Protein AF-A0A261UIK7-F1 (afdb_monomer_lite)

Secondary structure (DSSP, 8-state):
-PPPPPPPHHHHHHHHHHTS-BTTB-GGGTTSHHHHHHHHHHHHHHHHHHHHHHHHHHHHTTS----STTHHHHHHHHHHHHH-HHHHHHHHHHHHHHS-----

pLDDT: mean 88.28, std 10.39, range [43.31, 96.88]

Foldseek 3Di:
DDQDDAQDPVNVVVLVVVPPDDPVDDPVNCPDPVNVVSVVNVVSNVVVVLVVLVVCVVCLVVDDQPPDPCNVVNVVSVVVSCPDPSNVVVVVVVCVVPPPDPDD

Radius of gyration: 20.25 Å; chains: 1; bounding box: 41×53×48 Å

Organism: NCBI:txid1416808

Sequence (104 aa):
MPLRPPLTHHDLARIRARYEVTPDRAPCAYQDDIVWRDIIALLHEIKRLRAMLLRAEQLRDRFPKPANCLDHVWEKFQSDLAAEPCVQELGQIKAELTAPRKRK

Structure (mmCIF, N/CA/C/O backbone):
data_AF-A0A261UIK7-F1
#
_entry.id   AF-A0A261UIK7-F1
#
loop_
_atom_site.group_PDB
_atom_site.id
_atom_site.type_symbol
_atom_site.label_atom_id
_atom_site.label_alt_id
_atom_site.label_comp_id
_atom_site.label_asym_id
_atom_site.label_entity_id
_atom_site.label_seq_id
_atom_site.pdbx_PDB_ins_code
_atom_site.Cartn_x
_atom_site.Cartn_y
_atom_site.Cartn_z
_atom_site.occupancy
_atom_site.B_iso_or_equiv
_atom_site.auth_seq_id
_atom_site.auth_comp_id
_atom_site.auth_asym_id
_atom_site.auth_atom_id
_atom_site.pdbx_PDB_model_num
ATOM 1 N N . MET A 1 1 ? -13.859 5.028 -14.345 1.00 43.31 1 MET A N 1
ATOM 2 C CA . MET A 1 1 ? -12.793 4.162 -14.897 1.00 43.31 1 MET A CA 1
ATOM 3 C C . MET A 1 1 ? -12.689 2.922 -14.028 1.00 43.31 1 MET A C 1
ATOM 5 O O . MET A 1 1 ? -12.656 3.092 -12.813 1.00 43.31 1 MET A O 1
ATOM 9 N N . PRO A 1 2 ? -12.679 1.709 -14.600 1.00 60.69 2 PRO A N 1
ATOM 10 C CA . PRO A 1 2 ? -12.462 0.495 -13.820 1.00 60.69 2 PRO A CA 1
ATOM 11 C C . PRO A 1 2 ? -11.099 0.558 -13.117 1.00 60.69 2 PRO A C 1
ATOM 13 O O . PRO A 1 2 ? -10.124 1.067 -13.678 1.00 60.69 2 PRO A O 1
ATOM 16 N N . LEU A 1 3 ? -11.042 0.078 -11.872 1.00 68.06 3 LEU A N 1
ATOM 17 C CA . LEU A 1 3 ? -9.778 -0.092 -11.160 1.00 68.06 3 LEU A CA 1
ATOM 18 C C . LEU A 1 3 ? -8.928 -1.100 -11.940 1.00 68.06 3 LEU A C 1
ATOM 20 O O . LEU A 1 3 ? -9.430 -2.156 -12.326 1.00 68.06 3 LEU A O 1
ATOM 24 N N . ARG A 1 4 ? -7.655 -0.772 -12.192 1.00 82.38 4 ARG A N 1
ATOM 25 C CA . ARG A 1 4 ? -6.728 -1.750 -12.775 1.00 82.38 4 ARG A CA 1
ATOM 26 C C . ARG A 1 4 ? -6.619 -2.953 -11.827 1.00 82.38 4 ARG A C 1
ATOM 28 O O . ARG A 1 4 ? -6.663 -2.747 -10.609 1.00 82.38 4 ARG A O 1
ATOM 35 N N . PRO A 1 5 ? -6.492 -4.179 -12.359 1.00 88.06 5 PRO A N 1
ATOM 36 C CA . PRO A 1 5 ? -6.266 -5.344 -11.516 1.00 88.06 5 PRO A CA 1
ATOM 37 C C . PRO A 1 5 ? -4.967 -5.174 -10.705 1.00 88.06 5 PRO A C 1
ATOM 39 O O . PRO A 1 5 ? -4.057 -4.478 -11.171 1.00 88.06 5 PRO A O 1
ATOM 42 N N . PRO A 1 6 ? -4.876 -5.779 -9.505 1.00 92.75 6 PRO A N 1
ATOM 43 C CA . PRO A 1 6 ? -3.639 -5.804 -8.729 1.00 92.75 6 PRO A CA 1
ATOM 44 C C . PRO A 1 6 ? -2.483 -6.386 -9.541 1.00 92.75 6 PRO A C 1
ATOM 46 O O . PRO A 1 6 ? -2.684 -7.335 -10.303 1.00 92.75 6 PRO A O 1
ATOM 49 N N . LEU A 1 7 ? -1.275 -5.857 -9.341 1.00 95.12 7 LEU A N 1
ATOM 50 C CA . LEU A 1 7 ? -0.079 -6.478 -9.910 1.00 95.12 7 LEU A CA 1
ATOM 51 C C . LEU A 1 7 ? 0.180 -7.828 -9.241 1.00 95.12 7 LEU A C 1
ATOM 53 O O . LEU A 1 7 ? 0.170 -7.946 -8.015 1.00 95.12 7 LEU A O 1
ATOM 57 N N . THR A 1 8 ? 0.433 -8.852 -10.051 1.00 95.75 8 THR A N 1
ATOM 58 C CA . THR A 1 8 ? 0.823 -10.167 -9.541 1.00 95.75 8 THR A CA 1
ATOM 59 C C . THR A 1 8 ? 2.311 -10.196 -9.198 1.00 95.75 8 THR A C 1
ATOM 61 O O . THR A 1 8 ? 3.103 -9.384 -9.681 1.00 95.75 8 THR A O 1
ATOM 64 N N . HIS A 1 9 ? 2.730 -11.196 -8.420 1.00 95.06 9 HIS A N 1
ATOM 65 C CA . HIS A 1 9 ? 4.154 -11.446 -8.182 1.00 95.06 9 HIS A CA 1
ATOM 66 C C . HIS A 1 9 ? 4.930 -11.655 -9.496 1.00 95.06 9 HIS A C 1
ATOM 68 O O . HIS A 1 9 ? 6.062 -11.197 -9.633 1.00 95.06 9 HIS A O 1
ATOM 74 N N . HIS A 1 10 ? 4.309 -12.301 -10.489 1.00 96.12 10 HIS A N 1
ATOM 75 C CA . HIS A 1 10 ? 4.905 -12.481 -11.810 1.00 96.12 10 HIS A CA 1
ATOM 76 C C . HIS A 1 10 ? 5.104 -11.144 -12.541 1.00 96.12 10 HIS A C 1
ATOM 78 O O . HIS A 1 10 ? 6.163 -10.918 -13.126 1.00 96.12 10 HIS A O 1
ATOM 84 N N . ASP A 1 11 ? 4.133 -10.229 -12.465 1.00 94.88 11 ASP A N 1
ATOM 85 C CA . ASP A 1 11 ? 4.265 -8.893 -13.056 1.00 94.88 11 ASP A CA 1
ATOM 86 C C . ASP A 1 11 ? 5.410 -8.105 -12.413 1.00 94.88 11 ASP A C 1
ATOM 88 O O . ASP A 1 11 ? 6.207 -7.502 -13.130 1.00 94.88 11 ASP A O 1
ATOM 92 N N . LEU A 1 12 ? 5.531 -8.157 -11.082 1.00 94.50 12 LEU A N 1
ATOM 93 C CA . LEU A 1 12 ? 6.613 -7.500 -10.341 1.00 94.50 12 LEU A CA 1
ATOM 94 C C . LEU A 1 12 ? 7.986 -8.088 -10.685 1.00 94.50 12 LEU A C 1
ATOM 96 O O . LEU A 1 12 ? 8.929 -7.331 -10.911 1.00 94.50 12 LEU A O 1
ATOM 100 N N . ALA A 1 13 ? 8.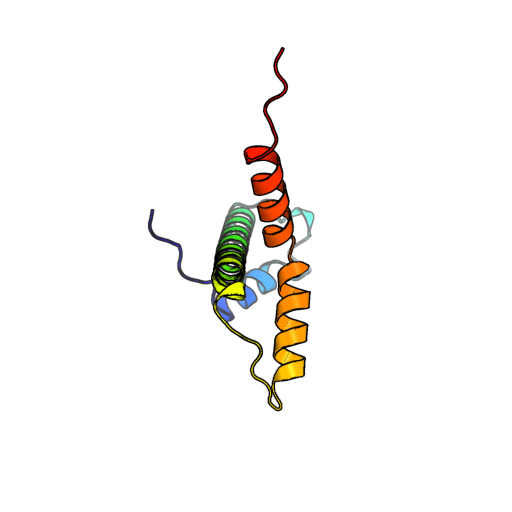098 -9.416 -10.777 1.00 93.94 13 ALA A N 1
ATOM 101 C CA . ALA A 1 13 ? 9.332 -10.082 -11.191 1.00 93.94 13 ALA A CA 1
ATOM 102 C C . ALA A 1 13 ? 9.741 -9.670 -12.612 1.00 93.94 13 ALA A C 1
ATOM 104 O O . ALA A 1 13 ? 10.904 -9.361 -12.863 1.00 93.94 13 ALA A O 1
ATOM 105 N N . ARG A 1 14 ? 8.771 -9.589 -13.528 1.00 92.56 14 ARG A N 1
ATOM 106 C CA . ARG A 1 14 ? 8.997 -9.152 -14.908 1.00 92.56 14 ARG A CA 1
ATOM 107 C C . ARG A 1 14 ? 9.412 -7.681 -14.997 1.00 92.56 14 ARG A C 1
ATOM 109 O O . ARG A 1 14 ? 10.283 -7.359 -15.799 1.00 92.56 14 ARG A O 1
ATOM 116 N N . ILE A 1 15 ? 8.802 -6.798 -14.200 1.00 92.38 15 ILE A N 1
ATOM 117 C CA . ILE A 1 15 ? 9.216 -5.391 -14.093 1.00 92.38 15 ILE A CA 1
ATOM 118 C C . ILE A 1 15 ? 10.654 -5.335 -13.579 1.00 92.38 15 ILE A C 1
ATOM 120 O O . ILE A 1 15 ? 11.506 -4.772 -14.252 1.00 92.38 15 ILE A O 1
ATOM 124 N N . ARG A 1 16 ? 10.955 -5.986 -12.448 1.00 90.44 16 ARG A N 1
ATOM 125 C CA . ARG A 1 16 ? 12.298 -6.010 -11.852 1.00 90.44 16 ARG A CA 1
ATOM 126 C C . ARG A 1 16 ? 13.367 -6.475 -12.840 1.00 90.44 16 ARG A C 1
ATOM 128 O O . ARG A 1 16 ? 14.370 -5.786 -12.978 1.00 90.44 16 ARG A O 1
ATOM 135 N N . ALA A 1 17 ? 13.132 -7.585 -13.540 1.00 88.75 17 ALA A N 1
ATOM 136 C CA . ALA A 1 17 ? 14.084 -8.153 -14.494 1.00 88.75 17 ALA A CA 1
ATOM 137 C C . ALA A 1 17 ? 14.489 -7.156 -15.594 1.00 88.75 17 ALA A C 1
ATOM 139 O O . ALA A 1 17 ? 15.622 -7.170 -16.061 1.00 88.75 17 ALA A O 1
ATOM 140 N N . ARG A 1 18 ? 13.595 -6.235 -15.985 1.00 85.88 18 ARG A N 1
ATOM 141 C CA . ARG A 1 18 ? 13.925 -5.190 -16.966 1.00 85.88 18 ARG A CA 1
ATOM 142 C C . ARG A 1 18 ? 14.929 -4.159 -16.450 1.00 85.88 18 ARG A C 1
ATOM 144 O O . ARG A 1 18 ? 15.599 -3.545 -17.276 1.00 85.88 18 ARG A O 1
ATOM 151 N N . TYR A 1 19 ? 15.022 -3.949 -15.140 1.00 85.81 19 TYR A N 1
ATOM 152 C CA . TYR A 1 19 ? 15.928 -2.971 -14.526 1.00 85.81 19 TYR A CA 1
ATOM 153 C C . TYR A 1 19 ? 17.206 -3.604 -13.961 1.00 85.81 19 TYR A C 1
ATOM 155 O O . TYR A 1 19 ? 17.991 -2.922 -13.298 1.00 85.81 19 TYR A O 1
ATOM 163 N N . GLU A 1 20 ? 17.428 -4.899 -14.192 1.00 84.00 20 GLU A N 1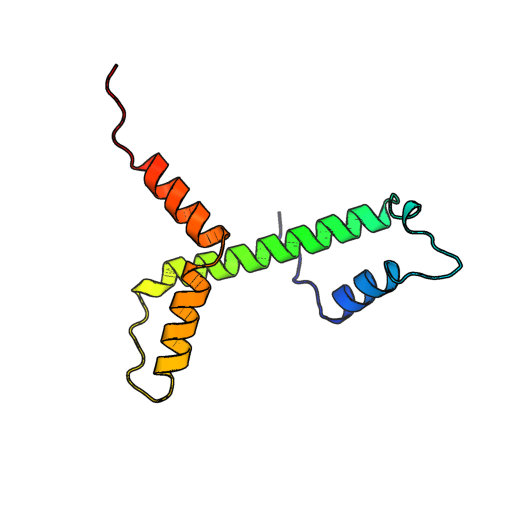
ATOM 164 C CA . GLU A 1 20 ? 18.694 -5.534 -13.844 1.00 84.00 20 GLU A CA 1
ATOM 165 C C . GLU A 1 20 ? 19.807 -5.001 -14.750 1.00 84.00 20 GLU A C 1
ATOM 167 O O . GLU A 1 20 ? 19.656 -4.889 -15.969 1.00 84.00 20 GLU A O 1
ATOM 172 N N . VAL A 1 21 ? 20.931 -4.631 -14.132 1.00 80.69 21 VAL A N 1
ATOM 173 C CA . VAL A 1 21 ? 22.092 -4.114 -14.856 1.00 80.69 21 VAL A CA 1
ATOM 174 C C . VAL A 1 21 ? 22.669 -5.249 -15.689 1.00 80.69 21 VAL A C 1
ATOM 176 O O . VAL A 1 21 ? 23.133 -6.254 -15.153 1.00 80.69 21 VAL A O 1
ATOM 179 N N . THR A 1 22 ? 22.650 -5.071 -17.004 1.00 80.44 22 THR A N 1
ATOM 180 C CA . THR A 1 22 ? 23.231 -6.004 -17.970 1.00 80.44 22 THR A CA 1
ATOM 181 C C . THR A 1 22 ? 24.268 -5.270 -18.820 1.00 80.44 22 THR A C 1
ATOM 183 O O . THR A 1 22 ? 24.171 -4.047 -18.957 1.00 80.44 22 THR A O 1
ATOM 186 N N . PRO A 1 23 ? 25.258 -5.976 -19.402 1.00 79.50 23 PRO A N 1
ATOM 187 C CA . PRO A 1 23 ? 26.248 -5.359 -20.291 1.00 79.50 23 PRO A CA 1
ATOM 188 C C . PRO A 1 23 ? 25.612 -4.567 -21.444 1.00 79.50 23 PRO A C 1
ATOM 190 O O . PRO A 1 23 ? 26.152 -3.546 -21.859 1.00 79.50 23 PRO A O 1
ATOM 193 N N . ASP A 1 24 ? 24.433 -5.003 -21.896 1.00 75.62 24 ASP A N 1
ATOM 194 C CA . ASP A 1 24 ? 23.711 -4.437 -23.039 1.00 75.62 24 ASP A CA 1
ATOM 195 C C . ASP A 1 24 ? 22.722 -3.318 -22.662 1.00 75.62 24 ASP A C 1
ATOM 197 O O . ASP A 1 24 ? 22.134 -2.688 -23.544 1.00 75.62 24 ASP A O 1
ATOM 201 N N . ARG A 1 25 ? 22.511 -3.042 -21.364 1.00 70.56 25 ARG A N 1
ATOM 202 C CA . ARG A 1 25 ? 21.563 -2.014 -20.902 1.00 70.56 25 ARG A CA 1
ATOM 203 C C . ARG A 1 25 ? 22.149 -1.161 -19.780 1.00 70.56 25 ARG A C 1
ATOM 205 O O . ARG A 1 25 ? 22.106 -1.513 -18.602 1.00 70.56 25 ARG A O 1
ATOM 212 N N . ALA A 1 26 ? 22.652 0.013 -20.158 1.00 67.88 26 ALA A N 1
ATOM 213 C CA . ALA A 1 26 ? 23.132 1.023 -19.221 1.00 67.88 26 ALA A CA 1
ATOM 214 C C . ALA A 1 26 ? 21.966 1.761 -18.519 1.00 67.88 26 ALA A C 1
ATOM 216 O O . ALA A 1 26 ? 20.917 1.964 -19.134 1.00 67.88 26 ALA A O 1
ATOM 217 N N . PRO A 1 27 ? 22.141 2.257 -17.276 1.00 65.44 27 PRO A N 1
ATOM 218 C CA . PRO A 1 27 ? 21.084 2.957 -16.538 1.00 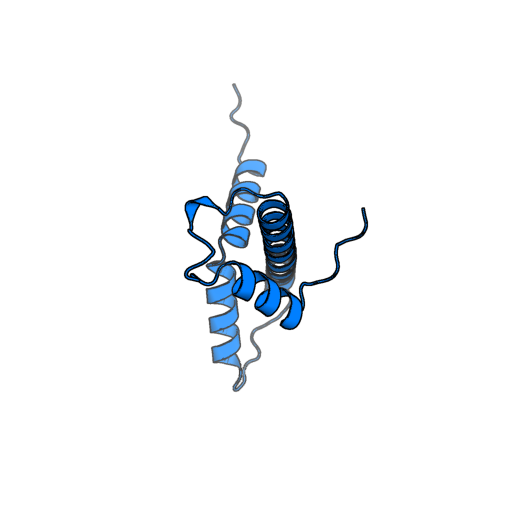65.44 27 PRO A CA 1
ATOM 219 C C . PRO A 1 27 ? 20.513 4.213 -17.216 1.00 65.44 27 PRO A C 1
ATOM 221 O O . PRO A 1 27 ? 19.371 4.596 -16.973 1.00 65.44 27 PRO A O 1
ATOM 224 N N . CYS A 1 28 ? 21.277 4.856 -18.098 1.00 65.12 28 CYS A N 1
ATOM 225 C CA . CYS A 1 28 ? 20.800 5.986 -18.895 1.00 65.12 28 CYS A CA 1
ATOM 226 C C . CYS A 1 28 ? 19.765 5.590 -19.967 1.00 65.12 28 CYS A C 1
ATOM 228 O O . CYS A 1 28 ? 19.058 6.462 -20.466 1.00 65.12 28 CYS A O 1
ATOM 230 N N . ALA A 1 29 ? 19.619 4.298 -20.284 1.00 66.56 29 ALA A N 1
ATOM 231 C CA . ALA A 1 29 ? 18.636 3.783 -21.237 1.00 66.56 29 ALA A CA 1
ATOM 232 C C . ALA A 1 29 ? 17.226 3.595 -20.636 1.00 66.56 29 ALA A C 1
ATOM 234 O O . ALA A 1 29 ? 16.315 3.162 -21.337 1.00 66.56 29 ALA A O 1
ATOM 235 N N . TYR A 1 30 ? 17.006 3.924 -19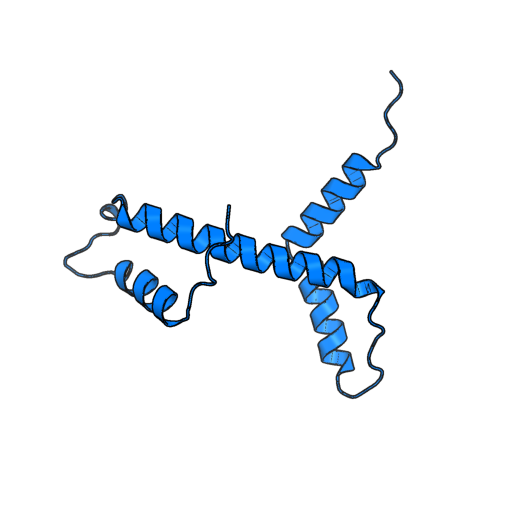.356 1.00 70.75 30 TYR A N 1
ATOM 236 C CA . TYR A 1 30 ? 15.701 3.789 -18.691 1.00 70.75 30 TYR A CA 1
ATOM 237 C C . TYR A 1 30 ? 14.694 4.908 -19.023 1.00 70.75 30 TYR A C 1
ATOM 239 O O . TYR A 1 30 ? 13.822 5.213 -18.217 1.00 70.75 30 TYR A O 1
ATOM 247 N N . GLN A 1 31 ? 14.796 5.546 -20.188 1.00 72.25 31 GLN A N 1
ATOM 248 C CA . GLN A 1 31 ? 13.922 6.663 -20.580 1.00 72.25 31 GLN A CA 1
ATOM 249 C C . GLN A 1 31 ? 12.928 6.296 -21.694 1.00 72.25 31 GLN A C 1
ATOM 251 O O . GLN A 1 31 ? 12.383 7.179 -22.351 1.00 72.25 31 GLN A O 1
ATOM 256 N N . ASP A 1 32 ? 12.687 5.003 -21.919 1.00 82.19 32 ASP A N 1
ATOM 257 C CA . ASP A 1 32 ? 11.748 4.524 -22.935 1.00 82.19 32 ASP A CA 1
ATOM 258 C C . ASP A 1 32 ? 10.284 4.464 -22.439 1.00 82.19 32 ASP A C 1
ATOM 260 O O . ASP A 1 32 ? 9.976 4.531 -21.243 1.00 82.19 32 ASP A O 1
ATOM 264 N N . ASP A 1 33 ? 9.353 4.306 -23.386 1.00 87.56 33 ASP A N 1
ATOM 265 C CA . ASP A 1 33 ? 7.918 4.164 -23.106 1.00 87.56 33 ASP A CA 1
ATOM 266 C C . ASP A 1 33 ? 7.602 2.987 -22.172 1.00 87.56 33 ASP A C 1
ATOM 268 O O . ASP A 1 33 ? 6.585 2.997 -21.473 1.00 87.56 33 ASP A O 1
ATOM 272 N N . ILE A 1 34 ? 8.435 1.942 -22.181 1.00 87.19 34 ILE A N 1
ATOM 273 C CA . ILE A 1 34 ? 8.233 0.747 -21.359 1.00 87.19 34 ILE A CA 1
ATOM 274 C C . ILE A 1 34 ? 8.488 1.098 -19.894 1.00 87.19 34 ILE A C 1
ATOM 276 O O . ILE A 1 34 ? 7.670 0.749 -19.042 1.00 87.19 34 ILE A O 1
ATOM 280 N N . VAL A 1 35 ? 9.551 1.851 -19.606 1.00 87.44 35 VAL A N 1
ATOM 281 C CA . VAL A 1 35 ? 9.842 2.339 -18.256 1.00 87.44 35 VAL A CA 1
ATOM 282 C C . VAL A 1 35 ? 8.713 3.216 -17.732 1.00 87.44 35 VAL A C 1
ATOM 284 O O . VAL A 1 35 ? 8.272 3.030 -16.598 1.00 87.44 35 VAL A O 1
ATOM 287 N N . TRP A 1 36 ? 8.176 4.120 -18.553 1.00 89.19 36 TRP A N 1
ATOM 288 C CA . TRP A 1 36 ? 7.042 4.944 -18.130 1.00 89.19 36 TRP A CA 1
ATOM 289 C C . TRP A 1 36 ? 5.805 4.084 -17.816 1.00 89.19 36 TRP A C 1
ATOM 291 O O . TRP A 1 36 ? 5.150 4.269 -16.786 1.00 89.19 36 TRP A O 1
ATOM 301 N N . ARG A 1 37 ? 5.493 3.083 -18.648 1.00 91.81 37 ARG A N 1
ATOM 302 C CA . ARG A 1 37 ? 4.381 2.153 -18.371 1.00 91.81 37 ARG A CA 1
ATOM 303 C C . ARG A 1 37 ? 4.569 1.403 -17.054 1.00 91.81 37 ARG A C 1
ATOM 305 O O . ARG A 1 37 ? 3.600 1.276 -16.302 1.00 91.81 37 ARG A O 1
ATOM 312 N N . ASP A 1 38 ? 5.787 0.955 -16.769 1.00 92.62 38 ASP A N 1
ATOM 313 C CA . ASP A 1 38 ? 6.127 0.258 -15.528 1.00 92.62 38 ASP A CA 1
ATOM 314 C C . ASP A 1 38 ? 5.978 1.169 -14.307 1.00 92.62 38 ASP A C 1
ATOM 316 O O . ASP A 1 38 ? 5.332 0.785 -13.331 1.00 92.62 38 ASP A O 1
ATOM 320 N N . ILE A 1 39 ? 6.464 2.411 -14.386 1.00 91.88 39 ILE A N 1
ATOM 321 C CA . ILE A 1 39 ? 6.293 3.415 -13.326 1.00 91.88 39 ILE A CA 1
ATOM 322 C C . ILE A 1 39 ? 4.806 3.660 -13.046 1.00 91.88 39 ILE A C 1
ATOM 324 O O . ILE A 1 39 ? 4.385 3.621 -11.890 1.00 91.88 39 ILE A O 1
ATOM 328 N N . ILE A 1 40 ? 3.975 3.858 -14.077 1.00 93.19 40 ILE A N 1
ATOM 329 C CA . ILE A 1 40 ? 2.526 4.066 -13.886 1.00 93.19 40 ILE A CA 1
ATOM 330 C C . ILE A 1 40 ? 1.885 2.835 -13.249 1.00 93.19 40 ILE A C 1
ATOM 332 O O . ILE A 1 40 ? 1.027 2.974 -12.375 1.00 93.19 40 ILE A O 1
ATOM 336 N N . ALA A 1 41 ? 2.261 1.633 -13.690 1.00 93.44 41 ALA A N 1
ATOM 337 C CA . ALA A 1 41 ? 1.738 0.394 -13.128 1.00 93.44 41 ALA A CA 1
ATOM 338 C C . ALA A 1 41 ? 2.057 0.285 -11.628 1.00 93.44 41 ALA A C 1
ATOM 340 O O . ALA A 1 41 ? 1.151 0.029 -10.832 1.00 93.44 41 ALA A O 1
ATOM 341 N N . LEU A 1 42 ? 3.302 0.567 -11.236 1.00 94.44 42 LEU A N 1
ATOM 342 C CA . LEU A 1 42 ? 3.732 0.566 -9.837 1.00 94.44 42 LEU A CA 1
ATOM 343 C C . LEU A 1 42 ? 3.037 1.658 -9.012 1.00 94.44 42 LEU A C 1
ATOM 345 O O . LEU A 1 42 ? 2.543 1.379 -7.922 1.00 94.44 42 LEU A O 1
ATOM 349 N N . LEU A 1 43 ? 2.919 2.885 -9.532 1.00 94.69 43 LEU A N 1
ATOM 350 C CA . LEU A 1 43 ? 2.206 3.976 -8.853 1.00 94.69 43 LEU A CA 1
ATOM 351 C C . LEU A 1 43 ? 0.725 3.646 -8.628 1.00 94.69 43 LEU A C 1
ATOM 353 O O . LEU A 1 43 ? 0.161 3.970 -7.581 1.00 94.69 43 LEU A O 1
ATOM 357 N N . HIS A 1 44 ? 0.085 2.980 -9.590 1.00 94.06 44 HIS A N 1
ATOM 358 C CA . HIS A 1 44 ? -1.287 2.503 -9.428 1.00 94.06 44 HIS A CA 1
ATOM 359 C C . HIS A 1 44 ? -1.402 1.439 -8.335 1.00 94.06 44 HIS A C 1
ATOM 361 O O . HIS A 1 44 ? -2.351 1.487 -7.551 1.00 94.06 44 HIS A O 1
ATOM 367 N N . GLU A 1 45 ? -0.443 0.520 -8.249 1.00 94.94 45 GLU A N 1
ATOM 368 C CA . GLU A 1 45 ? -0.417 -0.496 -7.198 1.00 94.94 45 GLU A CA 1
ATOM 369 C C . GLU A 1 45 ? -0.200 0.134 -5.814 1.00 94.94 45 GLU A C 1
ATOM 371 O O . GLU A 1 45 ? -0.957 -0.148 -4.886 1.00 94.94 45 GLU A O 1
ATOM 376 N N . ILE A 1 46 ? 0.725 1.091 -5.690 1.00 94.69 46 ILE A N 1
ATOM 377 C CA . ILE A 1 46 ? 0.921 1.870 -4.455 1.00 94.69 46 ILE A CA 1
ATOM 378 C C . ILE A 1 46 ? -0.376 2.581 -4.056 1.00 94.69 46 ILE A C 1
ATOM 380 O O . ILE A 1 46 ? -0.793 2.519 -2.898 1.00 94.69 46 ILE A O 1
ATOM 384 N N . LYS A 1 47 ? -1.064 3.224 -5.007 1.00 93.62 47 LYS A N 1
ATOM 385 C CA . LYS A 1 47 ? -2.356 3.878 -4.752 1.00 93.62 47 LYS A CA 1
ATOM 386 C C . LYS A 1 47 ? -3.414 2.880 -4.272 1.00 93.62 47 LYS A C 1
ATOM 388 O O . LYS A 1 47 ? -4.179 3.198 -3.361 1.00 93.62 47 LYS A O 1
ATOM 393 N N . ARG A 1 48 ? -3.463 1.680 -4.859 1.00 94.44 48 ARG A N 1
ATOM 394 C CA . ARG A 1 48 ? -4.380 0.601 -4.458 1.00 94.44 48 ARG A CA 1
ATOM 395 C C . ARG A 1 48 ? -4.105 0.138 -3.025 1.00 94.44 48 ARG A C 1
ATOM 397 O O . ARG A 1 48 ? -5.054 0.001 -2.253 1.00 94.44 48 ARG A O 1
ATOM 404 N N . LEU A 1 49 ? -2.836 -0.065 -2.668 1.00 94.81 49 LEU A N 1
ATOM 405 C CA . LEU A 1 49 ? -2.411 -0.465 -1.324 1.00 94.81 49 LEU A CA 1
ATOM 406 C C . LEU A 1 49 ? -2.722 0.623 -0.287 1.00 94.81 49 LEU A C 1
ATOM 408 O O . LEU A 1 49 ? -3.362 0.333 0.721 1.00 94.81 49 LEU A O 1
ATOM 412 N N . ARG A 1 50 ? -2.403 1.891 -0.579 1.00 95.56 50 ARG A N 1
ATOM 413 C CA . ARG A 1 50 ? -2.782 3.035 0.274 1.00 95.56 50 ARG A CA 1
ATOM 414 C C . ARG A 1 50 ? -4.291 3.099 0.500 1.00 95.56 50 ARG A C 1
ATOM 416 O O . ARG A 1 50 ? -4.740 3.275 1.625 1.00 95.56 50 ARG A O 1
ATOM 423 N N . ALA A 1 51 ? -5.096 2.890 -0.543 1.00 94.06 51 ALA A N 1
ATOM 424 C CA . ALA A 1 51 ? -6.551 2.859 -0.401 1.00 94.06 51 ALA A CA 1
ATOM 425 C C . ALA A 1 51 ? -7.043 1.718 0.511 1.00 94.06 51 ALA A C 1
ATOM 427 O O . ALA A 1 51 ? -8.070 1.873 1.166 1.00 94.06 51 ALA A O 1
ATOM 428 N N . MET A 1 52 ? -6.341 0.581 0.563 1.00 94.50 52 MET A N 1
ATOM 429 C CA . MET A 1 52 ? -6.654 -0.513 1.486 1.00 94.50 52 MET A CA 1
ATOM 430 C C . MET A 1 52 ? -6.318 -0.141 2.936 1.00 94.50 52 MET A C 1
ATOM 432 O O . MET A 1 52 ? -7.161 -0.332 3.808 1.00 94.50 52 MET A O 1
ATOM 436 N N . LEU A 1 53 ? -5.146 0.453 3.177 1.00 95.94 53 LEU A N 1
ATOM 437 C CA . LEU A 1 53 ? -4.735 0.934 4.503 1.00 95.94 53 LEU A CA 1
ATOM 438 C C . LEU A 1 53 ? -5.688 2.007 5.040 1.00 95.94 53 LEU A C 1
ATOM 440 O O . LEU A 1 53 ? -6.133 1.928 6.178 1.00 95.94 53 LEU A O 1
ATOM 444 N N . LEU A 1 54 ? -6.105 2.953 4.198 1.00 95.62 54 LEU A N 1
ATOM 445 C CA . LEU A 1 54 ? -7.078 3.979 4.585 1.00 95.62 54 LEU A CA 1
ATOM 446 C C . LEU A 1 54 ? -8.443 3.393 4.975 1.00 95.62 54 LEU A C 1
ATOM 448 O O . LEU A 1 54 ? -9.099 3.917 5.873 1.00 95.62 54 LEU A O 1
ATOM 452 N N . ARG A 1 55 ? -8.886 2.303 4.334 1.00 94.88 55 ARG A N 1
ATOM 453 C CA . ARG A 1 55 ? -10.101 1.587 4.768 1.00 94.88 55 ARG A CA 1
ATOM 454 C C . ARG A 1 55 ? -9.886 0.882 6.101 1.00 94.88 55 ARG A C 1
ATOM 456 O O . ARG A 1 55 ? -10.795 0.872 6.922 1.00 94.88 55 ARG A O 1
ATOM 463 N N . ALA A 1 56 ? -8.705 0.309 6.321 1.00 94.81 56 ALA A N 1
ATOM 464 C CA . ALA A 1 56 ? -8.357 -0.286 7.604 1.00 94.81 56 ALA A CA 1
ATOM 465 C C . ALA A 1 56 ? -8.382 0.769 8.726 1.00 94.81 56 ALA A C 1
ATOM 467 O O . ALA A 1 56 ? -8.984 0.526 9.765 1.00 94.81 56 ALA A O 1
ATOM 468 N N . GLU A 1 57 ? -7.855 1.971 8.472 1.00 94.44 57 GLU A N 1
ATOM 469 C CA . GLU A 1 57 ? -7.917 3.109 9.400 1.00 94.44 57 GLU A CA 1
ATOM 470 C C . GLU A 1 57 ? -9.360 3.524 9.711 1.00 94.44 57 GLU A C 1
ATOM 472 O O . GLU A 1 57 ? -9.717 3.720 10.868 1.00 94.44 57 GLU A O 1
ATOM 477 N N . GLN A 1 58 ? -10.225 3.605 8.695 1.00 92.06 58 GLN A N 1
ATOM 478 C CA . GLN A 1 58 ? -11.650 3.912 8.889 1.00 92.06 58 GLN A CA 1
ATOM 479 C C . GLN A 1 58 ? -12.373 2.872 9.750 1.00 92.06 58 GLN A C 1
ATOM 481 O O . GLN A 1 58 ? -13.337 3.197 10.443 1.00 92.06 58 GLN A O 1
ATOM 486 N N . LEU A 1 59 ? -11.939 1.617 9.669 1.00 92.06 59 LEU A N 1
ATOM 487 C CA . LEU A 1 59 ? -12.524 0.508 10.404 1.00 92.06 59 LEU A CA 1
ATOM 488 C C . LEU A 1 59 ? -11.906 0.311 11.790 1.00 92.06 59 LEU A C 1
ATOM 490 O O . LEU A 1 59 ? -12.539 -0.341 12.617 1.00 92.06 59 LEU A O 1
ATOM 494 N N . ARG A 1 60 ? -10.715 0.861 12.055 1.00 88.00 60 ARG A N 1
ATOM 495 C CA . ARG A 1 60 ? -9.924 0.601 13.268 1.00 88.00 60 ARG A CA 1
ATOM 496 C C . ARG A 1 60 ? -10.757 0.723 14.540 1.00 88.00 60 ARG A C 1
ATOM 498 O O . ARG A 1 60 ? -10.797 -0.211 15.331 1.00 88.00 60 ARG A O 1
ATOM 505 N N . ASP A 1 61 ? -11.494 1.819 14.685 1.00 84.25 61 ASP A N 1
ATOM 506 C CA . ASP A 1 61 ? -12.252 2.121 15.906 1.00 84.25 61 ASP A CA 1
ATOM 507 C C . ASP A 1 61 ? -13.486 1.209 16.100 1.00 84.25 61 ASP A C 1
ATOM 509 O O . ASP A 1 61 ? -14.139 1.244 17.142 1.00 84.25 61 ASP A O 1
ATOM 513 N N . ARG A 1 62 ? -13.838 0.389 15.098 1.00 90.12 62 ARG A N 1
ATOM 514 C CA . ARG A 1 62 ? -14.944 -0.583 15.159 1.00 90.12 62 ARG A CA 1
ATOM 515 C C . ARG A 1 62 ? -14.509 -1.972 15.613 1.00 90.12 62 ARG A C 1
ATOM 517 O O . ARG A 1 62 ? -15.374 -2.779 15.946 1.00 90.12 62 ARG A O 1
ATOM 524 N N . PHE A 1 63 ? -13.211 -2.251 15.632 1.00 86.88 63 PHE A N 1
ATOM 525 C CA . PHE A 1 63 ? -12.671 -3.546 16.024 1.00 86.88 63 PHE A CA 1
ATOM 526 C C . PHE A 1 63 ? -11.988 -3.417 17.393 1.00 86.88 63 PHE A C 1
ATOM 528 O O . PHE A 1 63 ? -10.986 -2.714 17.507 1.00 86.88 63 PHE A O 1
ATOM 535 N N . PRO A 1 64 ? -12.526 -4.036 18.459 1.00 88.19 64 PRO A N 1
ATOM 536 C CA . PRO A 1 64 ? -11.896 -3.991 19.773 1.00 88.19 64 PRO A CA 1
ATOM 537 C C . PRO A 1 64 ? -10.642 -4.872 19.818 1.00 88.19 64 PRO A C 1
ATOM 539 O O . PRO A 1 64 ? -10.476 -5.798 19.021 1.00 88.19 64 PRO A O 1
ATOM 542 N N . LYS A 1 65 ? -9.780 -4.613 20.808 1.00 91.25 65 LYS A N 1
ATOM 543 C CA . LYS A 1 65 ? -8.620 -5.463 21.097 1.00 91.25 65 LYS A CA 1
ATOM 544 C C . LYS A 1 65 ? -9.072 -6.920 21.359 1.00 91.25 65 LYS A C 1
ATOM 546 O O . LYS A 1 65 ? -10.011 -7.100 22.135 1.00 91.25 65 LYS A O 1
ATOM 551 N N . PRO A 1 66 ? -8.419 -7.945 20.768 1.00 91.19 66 PRO A N 1
ATOM 552 C CA . PRO A 1 66 ? -8.854 -9.345 20.867 1.00 91.19 66 PRO A CA 1
ATOM 553 C C . PRO A 1 66 ? -8.861 -9.970 22.275 1.00 91.19 66 PRO A C 1
ATOM 555 O O . PRO A 1 66 ? -9.588 -10.941 22.482 1.00 91.19 66 PRO A O 1
ATOM 558 N N . ALA A 1 67 ? -8.068 -9.447 23.220 1.00 93.44 67 ALA A N 1
ATOM 559 C CA . ALA A 1 67 ? -7.915 -9.952 24.592 1.00 93.44 67 ALA A CA 1
ATOM 560 C C . ALA A 1 67 ? -7.460 -11.422 24.656 1.00 93.44 67 ALA A C 1
ATOM 562 O O . ALA A 1 67 ? -7.948 -12.221 25.457 1.00 93.44 67 ALA A O 1
ATOM 563 N N . ASN A 1 68 ? -6.542 -11.797 23.765 1.00 94.44 68 ASN A N 1
ATOM 564 C CA . ASN A 1 68 ? -6.027 -13.159 23.651 1.00 94.44 68 ASN A CA 1
ATOM 565 C C . ASN A 1 68 ? -4.573 -13.162 23.148 1.00 94.44 68 ASN A C 1
ATOM 567 O O . ASN A 1 68 ? -3.889 -12.139 23.145 1.00 94.44 68 ASN A O 1
ATOM 571 N N . CYS A 1 69 ? -4.073 -14.318 22.705 1.00 95.50 69 CYS A N 1
ATOM 572 C CA . CYS A 1 69 ? -2.699 -14.454 22.219 1.00 95.50 69 CYS A CA 1
ATOM 573 C C . CYS A 1 69 ? -2.348 -13.542 21.024 1.00 95.50 69 CYS A C 1
ATOM 575 O O . CYS A 1 69 ? -1.166 -13.348 20.754 1.00 95.50 69 CYS A O 1
ATOM 577 N N . LEU A 1 70 ? -3.331 -12.950 20.335 1.00 96.25 70 LEU A N 1
ATOM 578 C CA . LEU A 1 70 ? -3.139 -12.026 19.211 1.00 96.25 70 LEU A CA 1
ATOM 579 C C . LEU A 1 70 ? -2.964 -10.561 19.631 1.00 96.25 70 LEU A C 1
ATOM 581 O O . LEU A 1 70 ? -2.772 -9.708 18.766 1.00 96.25 70 LEU A O 1
ATOM 585 N N . ASP A 1 71 ? -3.000 -10.250 20.926 1.00 95.19 71 ASP A N 1
ATOM 586 C CA . ASP A 1 71 ? -2.904 -8.874 21.429 1.00 95.19 71 ASP A CA 1
ATOM 587 C C . ASP A 1 71 ? -1.657 -8.135 20.923 1.00 95.19 71 ASP A C 1
ATOM 589 O O . ASP A 1 71 ? -1.748 -6.985 20.499 1.00 95.19 71 ASP A O 1
ATOM 593 N N . HIS A 1 72 ? -0.514 -8.821 20.878 1.00 96.19 72 HIS A N 1
ATOM 594 C CA . HIS A 1 72 ? 0.734 -8.261 20.360 1.00 96.19 72 HIS A CA 1
ATOM 595 C C . HIS A 1 72 ? 0.657 -7.933 18.858 1.00 96.19 72 HIS A C 1
ATOM 597 O O . HIS A 1 72 ? 1.191 -6.918 18.411 1.00 96.19 72 HIS A O 1
ATOM 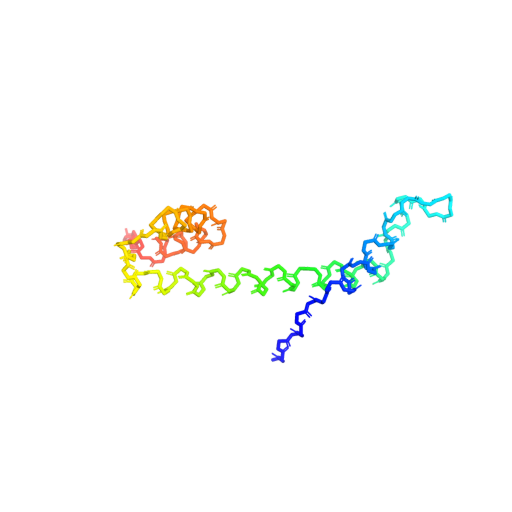603 N N . VAL A 1 73 ? -0.034 -8.766 18.069 1.00 95.81 73 VAL A N 1
ATOM 604 C CA . VAL A 1 73 ? -0.252 -8.534 16.631 1.00 95.81 73 VAL A CA 1
ATOM 605 C C . VAL A 1 73 ? -1.168 -7.334 16.433 1.00 95.81 73 VAL A C 1
ATOM 607 O O . VAL A 1 73 ? -0.909 -6.498 15.574 1.00 95.81 73 VAL A O 1
ATOM 610 N N . TRP A 1 74 ? -2.219 -7.234 17.244 1.00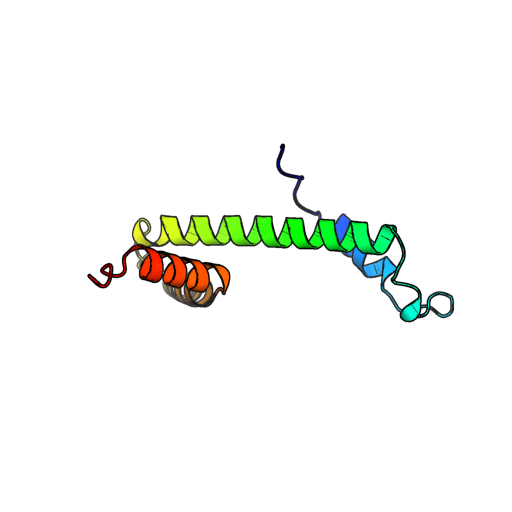 94.75 74 TRP A N 1
ATOM 611 C CA . TRP A 1 74 ? -3.170 -6.130 17.211 1.00 94.75 74 TRP A CA 1
ATOM 612 C C . TRP A 1 74 ? -2.512 -4.785 17.547 1.00 94.75 74 TRP A C 1
ATOM 614 O O . TRP A 1 74 ? -2.700 -3.805 16.828 1.00 94.75 74 TRP A O 1
ATOM 624 N N . GLU A 1 75 ? -1.712 -4.737 18.613 1.00 95.06 75 GLU A N 1
ATOM 625 C CA . GLU A 1 75 ? -0.967 -3.537 19.011 1.00 95.06 75 GLU A CA 1
ATOM 626 C C . GLU A 1 75 ? 0.040 -3.123 17.940 1.00 95.06 75 GLU A C 1
ATOM 628 O O . GLU A 1 75 ? 0.088 -1.952 17.554 1.00 95.06 75 GLU A O 1
ATOM 633 N N . LYS A 1 76 ? 0.782 -4.093 17.393 1.00 96.62 76 LYS A N 1
ATOM 634 C CA . LYS A 1 76 ? 1.700 -3.848 16.283 1.00 96.62 76 LYS A CA 1
ATOM 635 C C . LYS A 1 76 ? 0.969 -3.325 15.049 1.00 96.62 76 LYS A C 1
ATOM 637 O O . LYS A 1 76 ? 1.406 -2.339 14.471 1.00 96.62 76 LYS A O 1
ATOM 642 N N . PHE A 1 77 ? -0.156 -3.931 14.676 1.00 95.12 77 PHE A N 1
ATOM 643 C CA . PHE A 1 77 ? -0.970 -3.484 13.549 1.00 95.12 77 PHE A CA 1
ATOM 644 C C . PHE A 1 77 ? -1.445 -2.039 13.726 1.00 95.12 77 PHE A C 1
ATOM 646 O O . PHE A 1 77 ? -1.317 -1.248 12.798 1.00 95.12 77 PHE A O 1
ATOM 653 N N . GLN A 1 78 ? -1.948 -1.672 14.908 1.00 95.00 78 GLN A N 1
ATOM 654 C CA . GLN A 1 78 ? -2.367 -0.295 15.171 1.00 95.00 78 GLN A CA 1
ATOM 655 C C . GLN A 1 78 ? -1.200 0.694 15.097 1.00 95.00 78 GLN A C 1
ATOM 657 O O . GLN A 1 78 ? -1.350 1.765 14.509 1.00 95.00 78 GLN A O 1
ATOM 662 N N . SER A 1 79 ? -0.049 0.333 15.670 1.00 95.62 79 SER A N 1
ATOM 663 C CA . SER A 1 79 ? 1.162 1.155 15.627 1.00 95.62 79 SER A CA 1
ATOM 664 C C . SER A 1 79 ? 1.655 1.348 14.194 1.00 95.62 79 SER A C 1
ATOM 666 O O . SER A 1 79 ? 1.894 2.478 13.772 1.00 95.62 79 SER A O 1
ATOM 668 N N . ASP A 1 80 ? 1.773 0.257 13.436 1.00 96.88 80 ASP A N 1
ATOM 669 C CA . ASP A 1 80 ? 2.251 0.280 12.056 1.00 96.88 80 ASP A CA 1
ATOM 670 C C . ASP A 1 80 ? 1.267 1.084 11.177 1.00 96.88 80 ASP A C 1
ATOM 672 O O . ASP A 1 80 ? 1.690 1.972 10.442 1.00 96.88 80 ASP A O 1
ATOM 676 N N . LEU A 1 81 ? -0.049 0.880 11.331 1.00 95.81 81 LEU A N 1
ATOM 677 C CA . LEU A 1 81 ? -1.083 1.626 10.601 1.00 95.81 81 LEU A CA 1
ATOM 678 C C . LEU A 1 81 ? -1.063 3.133 10.903 1.00 95.81 81 LEU A C 1
ATOM 680 O O . LEU A 1 81 ? -1.206 3.938 9.986 1.00 95.81 81 LEU A O 1
ATOM 684 N N . ALA A 1 82 ? -0.871 3.536 12.162 1.00 94.75 82 ALA A N 1
ATOM 685 C CA . ALA A 1 82 ? -0.784 4.950 12.539 1.00 94.75 82 ALA A CA 1
ATOM 686 C C . ALA A 1 82 ? 0.501 5.631 12.021 1.00 94.75 82 ALA A C 1
ATOM 688 O O . ALA A 1 82 ? 0.530 6.851 11.829 1.00 94.75 82 ALA A O 1
ATOM 689 N N . ALA A 1 83 ? 1.562 4.855 11.787 1.00 96.75 83 ALA A N 1
ATOM 690 C CA . ALA A 1 83 ? 2.822 5.336 11.229 1.00 96.75 83 ALA A CA 1
ATOM 691 C C . ALA A 1 83 ? 2.790 5.494 9.697 1.00 96.75 83 ALA A C 1
ATOM 693 O O . ALA A 1 83 ? 3.676 6.140 9.135 1.00 96.75 83 ALA A O 1
ATOM 694 N N . GLU A 1 84 ? 1.782 4.942 9.014 1.00 96.75 84 GLU A N 1
ATOM 695 C CA . GLU A 1 84 ? 1.677 5.017 7.558 1.00 96.75 84 GLU A CA 1
ATOM 696 C C . GLU A 1 84 ? 1.489 6.466 7.069 1.00 96.75 84 GLU A C 1
ATOM 698 O O . GLU A 1 84 ? 0.553 7.150 7.505 1.00 96.75 84 GLU A O 1
ATOM 703 N N . PRO A 1 85 ? 2.288 6.939 6.089 1.00 95.62 85 PRO A N 1
ATOM 704 C CA . PRO A 1 85 ? 2.208 8.317 5.602 1.00 95.62 85 PRO A CA 1
ATOM 705 C C . PRO A 1 85 ? 0.806 8.719 5.139 1.00 95.62 85 PRO A C 1
ATOM 707 O O . PRO A 1 85 ? 0.324 9.798 5.467 1.00 95.62 85 PRO A O 1
ATOM 710 N N . CYS A 1 86 ? 0.099 7.825 4.440 1.00 94.94 86 CYS A N 1
ATOM 711 C CA . CYS A 1 86 ? -1.246 8.120 3.942 1.00 94.94 86 CYS A CA 1
ATOM 712 C C . CYS A 1 86 ? -2.282 8.324 5.064 1.00 94.94 86 CYS A C 1
ATOM 714 O O . CYS A 1 86 ? -3.241 9.075 4.881 1.00 94.94 86 CYS A O 1
ATOM 716 N N . VAL A 1 87 ? -2.091 7.694 6.229 1.00 95.25 87 VAL A N 1
ATOM 717 C CA . VAL A 1 87 ? -2.958 7.863 7.404 1.00 95.25 87 VAL A CA 1
ATOM 718 C C . VAL A 1 87 ? -2.668 9.198 8.090 1.00 95.25 87 VAL A C 1
ATOM 720 O O . VAL A 1 87 ? -3.601 9.937 8.413 1.00 95.25 87 VAL A O 1
ATOM 723 N N . GLN A 1 88 ? -1.391 9.555 8.235 1.00 96.06 88 GLN A N 1
ATOM 724 C CA . GLN A 1 88 ? -0.975 10.852 8.778 1.00 96.06 88 GLN A CA 1
ATOM 725 C C . GLN A 1 88 ? -1.463 12.016 7.906 1.00 96.06 88 GLN A C 1
ATOM 727 O O . GLN A 1 88 ? -2.062 12.960 8.422 1.00 96.06 88 GLN A O 1
ATOM 732 N N . GLU A 1 89 ? -1.283 11.914 6.586 1.00 94.19 89 GLU A N 1
ATOM 733 C CA . GLU A 1 89 ? -1.788 12.872 5.594 1.00 94.19 89 GLU A CA 1
ATOM 734 C C . GLU A 1 89 ? -3.310 13.054 5.719 1.00 94.19 89 GLU A C 1
ATOM 736 O O . GLU A 1 89 ? -3.806 14.180 5.750 1.00 94.19 89 GLU A O 1
ATOM 741 N N . LEU A 1 90 ? -4.074 11.960 5.861 1.00 91.56 90 LEU A N 1
ATOM 742 C CA . LEU A 1 90 ? -5.523 12.040 6.076 1.00 91.56 90 LEU A CA 1
ATOM 743 C C . LEU A 1 90 ? -5.867 12.795 7.370 1.00 91.56 90 LEU A C 1
ATOM 745 O O . LEU A 1 90 ? -6.819 13.577 7.387 1.00 91.56 90 LEU A O 1
ATOM 749 N N . GLY A 1 91 ? -5.120 12.557 8.450 1.00 89.81 91 GLY A N 1
ATOM 750 C CA . GLY A 1 91 ? -5.277 13.270 9.718 1.00 89.81 91 GLY A CA 1
ATOM 751 C C . GLY A 1 91 ? -5.030 14.774 9.579 1.00 89.81 91 GLY A C 1
ATOM 752 O O . GLY A 1 91 ? -5.840 15.570 10.054 1.00 89.81 91 GLY A O 1
ATOM 753 N N . GLN A 1 92 ? -3.970 15.159 8.865 1.00 93.00 92 GLN A N 1
ATOM 754 C CA . GLN A 1 92 ? -3.638 16.558 8.575 1.00 93.00 92 GLN A CA 1
ATOM 755 C C . GLN A 1 92 ? -4.740 17.236 7.756 1.00 93.00 92 GLN A C 1
ATOM 757 O O . GLN A 1 92 ? -5.258 18.269 8.172 1.00 93.00 92 GLN A O 1
ATOM 762 N N . ILE A 1 93 ? -5.190 16.605 6.666 1.00 91.31 93 ILE A N 1
ATOM 763 C CA . ILE A 1 93 ? -6.283 17.123 5.827 1.00 91.31 93 ILE A CA 1
ATOM 764 C C . ILE A 1 93 ? -7.561 17.310 6.655 1.00 91.31 93 ILE A C 1
ATOM 766 O O . ILE A 1 93 ? -8.228 18.338 6.555 1.00 91.31 93 ILE A O 1
ATOM 770 N N . LYS A 1 94 ? -7.916 16.335 7.503 1.00 89.44 94 LYS A N 1
ATOM 771 C CA . LYS A 1 94 ? -9.079 16.453 8.397 1.00 89.44 94 LYS A CA 1
ATOM 772 C C . LYS A 1 94 ? -8.935 17.636 9.354 1.00 89.44 94 LYS A C 1
ATOM 774 O O . LYS A 1 94 ? -9.902 18.376 9.534 1.00 89.44 94 LYS A O 1
ATOM 779 N N . ALA A 1 95 ? -7.760 17.819 9.952 1.00 91.00 95 ALA A N 1
ATOM 780 C CA . ALA A 1 95 ? -7.489 18.931 10.857 1.00 91.00 95 ALA A CA 1
ATOM 781 C C . ALA A 1 95 ? -7.584 20.287 10.139 1.00 91.00 95 ALA A C 1
ATOM 783 O O . ALA A 1 95 ? -8.233 21.198 10.643 1.00 91.00 95 ALA A O 1
ATOM 784 N N . GLU A 1 96 ? -7.017 20.408 8.938 1.00 91.19 96 GLU A N 1
ATOM 785 C CA . GLU A 1 96 ? -7.107 21.619 8.114 1.00 91.19 96 GLU A CA 1
ATOM 786 C C . GLU A 1 96 ? -8.553 21.956 7.734 1.00 91.19 96 GLU A C 1
ATOM 788 O O . GLU A 1 96 ? -8.979 23.104 7.859 1.00 91.19 96 GLU A O 1
ATOM 793 N N . LEU A 1 97 ? -9.333 20.955 7.315 1.00 89.75 97 LEU A N 1
ATOM 794 C CA . LEU A 1 97 ? -10.732 21.133 6.915 1.00 89.75 97 LEU A CA 1
ATOM 795 C C . LEU A 1 97 ? -11.660 21.479 8.086 1.00 89.75 97 LEU A C 1
ATOM 797 O O . LEU A 1 97 ? -12.688 22.123 7.882 1.00 89.75 97 LEU A O 1
ATOM 801 N N . THR A 1 98 ? -11.321 21.041 9.300 1.00 90.50 98 THR A N 1
ATOM 802 C CA . THR A 1 98 ? -12.109 21.300 10.518 1.00 90.50 98 THR A CA 1
ATOM 803 C C . THR A 1 98 ? -11.589 22.481 11.333 1.00 90.50 98 THR A C 1
ATOM 805 O O . THR A 1 98 ? -12.216 22.864 12.323 1.00 90.50 98 THR A O 1
ATOM 808 N N . ALA A 1 99 ? -10.482 23.099 10.912 1.00 86.06 99 ALA A N 1
ATOM 809 C CA . ALA A 1 99 ? -9.926 24.260 11.582 1.00 86.06 99 ALA A CA 1
ATOM 810 C C . ALA A 1 99 ? -10.925 25.434 11.569 1.00 86.06 99 ALA A C 1
ATOM 812 O O . ALA A 1 99 ? -11.556 25.718 10.543 1.00 86.06 99 ALA A O 1
ATOM 813 N N . PRO A 1 100 ? -11.072 26.165 12.689 1.00 82.94 100 PRO A N 1
ATOM 814 C CA . PRO A 1 100 ? -11.949 27.322 12.742 1.00 82.94 100 PRO A CA 1
ATOM 815 C C . PRO A 1 100 ? -11.498 28.368 11.721 1.00 82.94 100 PRO A C 1
ATOM 817 O O . PRO A 1 100 ? -10.345 28.805 11.693 1.00 82.94 100 PRO A O 1
ATOM 820 N N . ARG A 1 101 ? -12.434 28.791 10.869 1.00 78.81 101 ARG A N 1
ATOM 821 C CA . ARG A 1 101 ? -12.178 29.802 9.844 1.00 78.81 101 ARG A CA 1
ATOM 822 C C . ARG A 1 101 ? -11.838 31.118 10.547 1.00 78.81 101 ARG A C 1
ATOM 824 O O . ARG A 1 101 ? -12.696 31.684 11.225 1.00 78.81 101 ARG A O 1
ATOM 831 N N . LYS A 1 102 ? -10.598 31.606 10.405 1.00 70.88 102 LYS A N 1
ATOM 832 C CA . LYS A 1 102 ? -10.208 32.931 10.918 1.00 70.88 102 LYS A CA 1
ATOM 833 C C . LYS A 1 102 ? -11.164 33.968 10.318 1.00 70.88 102 LYS A C 1
ATOM 835 O O . LYS A 1 102 ? -11.179 34.153 9.100 1.00 70.88 102 LYS A O 1
ATOM 840 N N . ARG A 1 103 ? -12.000 34.592 11.157 1.00 65.69 103 ARG A N 1
ATOM 841 C CA . ARG A 1 103 ? -12.814 35.745 10.753 1.00 65.69 103 ARG A CA 1
ATOM 842 C C . ARG A 1 103 ? -11.838 36.874 10.406 1.00 65.69 103 ARG A C 1
ATOM 844 O O . ARG A 1 103 ? -10.982 37.190 11.229 1.00 65.69 103 ARG A O 1
ATOM 851 N N . LYS A 1 104 ? -11.908 37.362 9.165 1.00 52.09 104 LYS A N 1
ATOM 852 C CA . LYS A 1 104 ? -11.260 38.616 8.762 1.00 52.09 104 LYS A CA 1
ATOM 853 C C . LYS A 1 104 ? -12.008 39.786 9.380 1.00 52.09 104 LYS A C 1
ATOM 855 O O . LYS A 1 104 ? -13.248 39.655 9.500 1.00 52.09 104 LYS A O 1
#